Protein AF-A0A099IC50-F1 (afdb_monomer_lite)

Foldseek 3Di:
DDQAEEEEEDAPDPLQVLLQVLLVVLCVVVVHNYHYDYDYPVCVLVCLLPHQEYEYEQVCPVVQVVVCVSSVVSVHYYYYDDPVCSVVSPSNVVVVVSCVRSVD

Sequence (104 aa):
MDKMFIMLCCGAGMSSGFLANQARKAAKKRKLDTTIEARSHTDVNGYLSSISILMLGPHYGGELPKWKSLCDPYHVPVVVIPQDIYAQLNGDALIQLALDTLGK

Structure (mmCIF, N/CA/C/O backbone):
data_AF-A0A099IC50-F1
#
_entry.id   AF-A0A099IC50-F1
#
loop_
_atom_site.group_PDB
_atom_site.id
_atom_site.type_symbol
_atom_site.label_atom_id
_atom_site.label_alt_id
_atom_site.label_comp_id
_atom_site.label_asym_id
_atom_site.label_entity_id
_atom_site.label_seq_id
_atom_site.pdbx_PDB_ins_code
_atom_site.Cartn_x
_atom_site.Cartn_y
_atom_site.Cartn_z
_atom_site.occupancy
_atom_site.B_iso_or_equiv
_atom_site.auth_seq_id
_atom_site.auth_comp_id
_atom_site.auth_asym_id
_atom_site.auth_atom_id
_atom_site.pdbx_PDB_model_num
ATOM 1 N N . MET A 1 1 ? -10.410 -6.070 17.176 1.00 48.22 1 MET A N 1
ATOM 2 C CA . MET A 1 1 ? -10.283 -4.913 16.264 1.00 48.22 1 MET A CA 1
ATOM 3 C C . MET A 1 1 ? -9.102 -5.195 15.365 1.00 48.22 1 MET A C 1
ATOM 5 O O . MET A 1 1 ? -7.975 -5.162 15.838 1.00 48.22 1 MET A O 1
ATOM 9 N N . ASP A 1 2 ? -9.359 -5.590 14.121 1.00 60.28 2 ASP A N 1
ATOM 10 C CA . ASP A 1 2 ? -8.302 -5.970 13.185 1.00 60.28 2 ASP A CA 1
ATOM 11 C C . ASP A 1 2 ? -7.608 -4.734 12.624 1.00 60.28 2 ASP A C 1
ATOM 13 O O . ASP A 1 2 ? -8.046 -4.150 11.629 1.00 60.28 2 ASP A O 1
ATOM 17 N N . LYS A 1 3 ? -6.521 -4.344 13.288 1.00 82.38 3 LYS A N 1
ATOM 18 C CA . LYS A 1 3 ? -5.640 -3.269 12.848 1.00 82.38 3 LYS A CA 1
ATOM 19 C C . LYS A 1 3 ? -5.042 -3.625 11.487 1.00 82.38 3 LYS A C 1
ATOM 21 O O . LYS A 1 3 ? -4.358 -4.634 11.351 1.00 82.38 3 LYS A O 1
ATOM 26 N N . MET A 1 4 ? -5.302 -2.800 10.479 1.00 89.69 4 MET A N 1
ATOM 27 C CA . MET A 1 4 ? -4.790 -3.001 9.123 1.00 89.69 4 MET A CA 1
ATOM 28 C C . MET A 1 4 ? -3.526 -2.171 8.924 1.00 89.69 4 MET A C 1
ATOM 30 O O . MET A 1 4 ? -3.568 -0.951 9.050 1.00 89.69 4 MET A O 1
ATOM 34 N N . PHE A 1 5 ? -2.407 -2.800 8.577 1.00 93.25 5 PHE A N 1
ATOM 35 C CA . PHE A 1 5 ? -1.174 -2.082 8.270 1.00 93.25 5 PHE A CA 1
ATOM 36 C C . PHE A 1 5 ? -0.878 -2.159 6.769 1.00 93.25 5 PHE A C 1
ATOM 38 O O . PHE A 1 5 ? -0.485 -3.197 6.244 1.00 93.25 5 PHE A O 1
ATOM 45 N N . ILE A 1 6 ? -1.084 -1.038 6.081 1.00 93.00 6 ILE A N 1
ATOM 46 C CA . ILE A 1 6 ? -0.797 -0.853 4.661 1.00 93.00 6 ILE A CA 1
ATOM 47 C C . ILE A 1 6 ? 0.615 -0.288 4.501 1.00 93.00 6 ILE A C 1
ATOM 49 O O . ILE A 1 6 ? 0.919 0.803 4.992 1.00 93.00 6 ILE A O 1
ATOM 53 N N . MET A 1 7 ? 1.465 -1.004 3.771 1.00 92.94 7 MET A N 1
ATOM 54 C CA . MET A 1 7 ? 2.799 -0.537 3.407 1.00 92.94 7 MET A CA 1
ATOM 55 C C . MET A 1 7 ? 2.846 -0.148 1.934 1.00 92.94 7 MET A C 1
ATOM 57 O O . MET A 1 7 ? 2.516 -0.946 1.062 1.00 92.94 7 MET A O 1
ATOM 61 N N . LEU A 1 8 ? 3.287 1.074 1.654 1.00 91.25 8 LEU A N 1
ATOM 62 C CA . LEU A 1 8 ? 3.462 1.614 0.312 1.00 91.25 8 LEU A CA 1
ATOM 63 C C . LEU A 1 8 ? 4.941 1.546 -0.067 1.00 91.25 8 LEU A C 1
ATOM 65 O O . LEU A 1 8 ? 5.769 2.237 0.528 1.00 91.25 8 LEU A O 1
ATOM 69 N N . CYS A 1 9 ? 5.264 0.748 -1.081 1.00 88.06 9 CYS A N 1
ATOM 70 C CA . CYS A 1 9 ? 6.604 0.664 -1.650 1.00 88.06 9 CYS A CA 1
ATOM 71 C C . CYS A 1 9 ? 6.656 1.441 -2.964 1.00 88.06 9 CYS A C 1
ATOM 73 O O . CYS A 1 9 ? 6.252 0.977 -4.032 1.00 88.06 9 CYS A O 1
ATOM 75 N N . CYS A 1 10 ? 7.164 2.659 -2.879 1.00 73.69 10 CYS A N 1
ATOM 76 C CA . CYS A 1 10 ? 7.468 3.520 -4.007 1.00 73.69 10 CYS A CA 1
ATOM 77 C C . CYS A 1 10 ? 8.806 4.153 -3.644 1.00 73.69 10 CYS A C 1
ATOM 79 O O . CYS A 1 10 ? 8.875 4.812 -2.614 1.00 73.69 10 CYS A O 1
ATOM 81 N N . GLY A 1 11 ? 9.869 3.886 -4.408 1.00 59.41 11 GLY A N 1
ATOM 82 C CA . GLY A 1 11 ? 11.248 4.240 -4.070 1.00 59.41 11 GLY A CA 1
ATOM 83 C C . GLY A 1 11 ? 11.401 5.659 -3.516 1.00 59.41 11 GLY A C 1
ATOM 84 O O . GLY A 1 11 ? 11.513 6.604 -4.282 1.00 59.41 11 GLY A O 1
ATOM 85 N N . ALA A 1 12 ? 11.356 5.777 -2.184 1.00 54.00 12 ALA A N 1
ATOM 86 C CA . ALA A 1 12 ? 11.632 6.952 -1.355 1.00 54.00 12 ALA A CA 1
ATOM 87 C C . ALA A 1 12 ? 11.175 8.328 -1.902 1.00 54.00 12 ALA A C 1
ATOM 89 O O . ALA A 1 12 ? 11.847 9.334 -1.685 1.00 54.00 12 ALA A O 1
ATOM 90 N N . GLY A 1 13 ? 10.043 8.402 -2.609 1.00 64.31 13 GLY A N 1
ATOM 91 C CA . GLY A 1 13 ? 9.577 9.634 -3.250 1.00 64.31 13 GLY A CA 1
ATOM 92 C C . GLY A 1 13 ? 8.642 10.475 -2.373 1.00 64.31 13 GLY A C 1
ATOM 93 O O . GLY A 1 13 ? 7.849 9.951 -1.586 1.00 64.31 13 GLY A O 1
ATOM 94 N N . MET A 1 14 ? 8.648 11.797 -2.576 1.00 70.25 14 MET A N 1
ATOM 95 C CA . MET A 1 14 ? 7.696 12.720 -1.937 1.00 70.25 14 MET A CA 1
ATOM 96 C C . MET A 1 14 ? 6.231 12.349 -2.262 1.00 70.25 14 MET A C 1
ATOM 98 O O . MET A 1 14 ? 5.361 12.394 -1.391 1.00 70.25 14 MET A O 1
ATOM 102 N N . SER A 1 15 ? 5.969 11.886 -3.490 1.00 72.69 15 SER A N 1
ATOM 103 C CA . SER A 1 15 ? 4.636 11.511 -3.986 1.00 72.69 15 SER A CA 1
ATOM 104 C C . SER A 1 15 ? 3.986 10.362 -3.205 1.00 72.69 15 SER A C 1
ATOM 106 O O . SER A 1 15 ? 2.797 10.426 -2.891 1.00 72.69 15 SER A O 1
ATOM 108 N N . SER A 1 16 ? 4.753 9.347 -2.790 1.00 77.38 16 SER A N 1
ATOM 109 C CA . SER A 1 16 ? 4.223 8.271 -1.937 1.00 77.38 16 SER A CA 1
ATOM 110 C C . SER A 1 16 ? 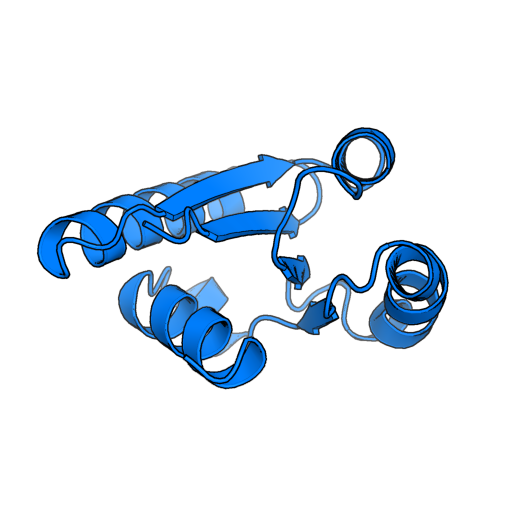3.839 8.745 -0.541 1.00 77.38 16 SER A C 1
ATOM 112 O O . SER A 1 16 ? 2.856 8.261 0.017 1.00 77.38 16 SER A O 1
ATOM 114 N N . GLY A 1 17 ? 4.569 9.718 0.010 1.00 85.75 17 GLY A N 1
ATOM 115 C CA . GLY A 1 17 ? 4.231 10.321 1.297 1.00 85.75 17 GLY A CA 1
ATOM 116 C C . GLY A 1 17 ? 2.901 11.075 1.243 1.00 85.75 17 GLY A C 1
ATOM 117 O O . GLY A 1 17 ? 2.083 10.954 2.157 1.00 85.75 17 GLY A O 1
ATOM 118 N N . PHE A 1 18 ? 2.640 11.795 0.147 1.00 87.69 18 PHE A N 1
ATOM 119 C CA . PHE A 1 18 ? 1.363 12.483 -0.050 1.00 87.69 18 PHE A CA 1
ATOM 120 C C . PHE A 1 18 ? 0.190 11.514 -0.168 1.00 87.69 18 PHE A C 1
ATOM 122 O O . PHE A 1 18 ? -0.810 11.690 0.531 1.00 87.69 18 PHE A O 1
ATOM 129 N N . LEU A 1 19 ? 0.324 10.471 -0.988 1.00 89.81 19 LEU A N 1
ATOM 130 C CA . LEU A 1 19 ? -0.711 9.449 -1.131 1.00 89.81 19 LEU A CA 1
ATOM 131 C C . LEU A 1 19 ? -0.973 8.730 0.202 1.00 89.81 19 LEU A C 1
ATOM 133 O O . LEU A 1 19 ? -2.129 8.583 0.598 1.00 89.81 19 LEU A O 1
ATOM 137 N N . ALA A 1 20 ? 0.081 8.373 0.947 1.00 90.56 20 ALA A N 1
ATOM 138 C CA . ALA A 1 20 ? -0.038 7.795 2.286 1.00 90.56 20 ALA A CA 1
ATOM 139 C C . ALA A 1 20 ? -0.816 8.718 3.236 1.00 90.56 20 ALA A C 1
ATOM 141 O O . ALA A 1 20 ? -1.704 8.273 3.963 1.00 90.56 20 ALA A O 1
ATOM 142 N N . ASN A 1 21 ? -0.522 10.020 3.215 1.00 91.50 21 ASN A N 1
ATOM 143 C CA . ASN A 1 21 ? -1.209 10.995 4.055 1.00 91.50 21 ASN A CA 1
ATOM 144 C C . ASN A 1 21 ? -2.695 11.138 3.682 1.00 91.50 21 ASN A C 1
ATOM 146 O O . ASN A 1 21 ? -3.557 11.195 4.560 1.00 91.50 21 ASN A O 1
ATOM 150 N N . GLN A 1 22 ? -3.017 11.148 2.386 1.00 92.75 22 GLN A N 1
ATOM 151 C CA . GLN A 1 22 ? -4.403 11.172 1.914 1.00 92.75 22 GLN A CA 1
ATOM 152 C C . GLN A 1 22 ? -5.153 9.892 2.306 1.00 92.75 22 GLN A C 1
ATOM 154 O O . GLN A 1 22 ? -6.277 9.975 2.801 1.00 92.75 22 GLN A O 1
ATOM 159 N N . ALA A 1 23 ? -4.517 8.724 2.187 1.00 92.69 23 ALA A N 1
ATOM 160 C CA . ALA A 1 23 ? -5.087 7.448 2.617 1.00 92.69 23 ALA A CA 1
ATOM 161 C C . ALA A 1 23 ? -5.350 7.411 4.132 1.00 92.69 23 ALA A C 1
ATOM 163 O O . ALA A 1 23 ? -6.415 6.972 4.558 1.00 92.69 23 ALA A O 1
ATOM 164 N N . ARG A 1 24 ? -4.449 7.964 4.960 1.00 92.50 24 ARG A N 1
ATOM 165 C CA . ARG A 1 24 ? -4.669 8.103 6.418 1.00 92.50 24 ARG A CA 1
ATOM 166 C C . ARG A 1 24 ? -5.903 8.944 6.726 1.00 92.50 24 ARG A C 1
ATOM 168 O O . ARG A 1 24 ? -6.687 8.590 7.605 1.00 92.50 24 ARG A O 1
ATOM 175 N N . LYS A 1 25 ? -6.105 10.046 5.996 1.00 93.12 25 LYS A N 1
ATOM 176 C CA . LYS A 1 25 ? -7.314 10.872 6.140 1.00 93.12 25 LYS A CA 1
ATOM 177 C C . LYS A 1 25 ? -8.570 10.094 5.743 1.00 93.12 25 LYS A C 1
ATOM 179 O O . LYS A 1 25 ? -9.562 10.177 6.464 1.00 93.12 25 LYS A O 1
ATOM 184 N N . ALA A 1 26 ? -8.530 9.339 4.645 1.00 92.88 26 ALA A N 1
ATOM 185 C CA . ALA A 1 26 ? -9.645 8.503 4.198 1.00 92.88 26 ALA A CA 1
ATOM 186 C C . ALA A 1 26 ? -9.991 7.408 5.224 1.00 92.88 26 ALA A C 1
ATOM 188 O O . ALA A 1 26 ? -11.143 7.299 5.642 1.00 92.88 26 ALA A O 1
ATOM 189 N N . ALA A 1 27 ? -8.992 6.676 5.725 1.00 91.69 27 ALA A N 1
ATOM 190 C CA . ALA A 1 27 ? -9.173 5.668 6.769 1.00 91.69 27 ALA A CA 1
ATOM 191 C C . ALA A 1 27 ? -9.791 6.265 8.044 1.00 91.69 27 ALA A C 1
ATOM 193 O O . ALA A 1 27 ? -10.766 5.730 8.574 1.00 91.69 27 ALA A O 1
ATOM 194 N N . LYS A 1 28 ? -9.302 7.435 8.484 1.00 90.69 28 LYS A N 1
ATOM 195 C CA . LYS A 1 28 ? -9.852 8.149 9.646 1.00 90.69 28 LYS A CA 1
ATOM 196 C C . LYS A 1 28 ? -11.310 8.568 9.437 1.00 90.69 28 LYS A C 1
ATOM 198 O O . LYS A 1 28 ? -12.114 8.422 10.354 1.00 90.69 28 LYS A O 1
ATOM 203 N N . LYS A 1 29 ? -11.673 9.055 8.242 1.00 91.62 29 LYS A N 1
ATOM 204 C CA . LYS A 1 29 ? -13.072 9.377 7.892 1.00 91.62 29 LYS A CA 1
ATOM 205 C C . LYS A 1 29 ? -13.975 8.144 7.958 1.00 91.62 29 LYS A C 1
ATOM 207 O O . LYS A 1 29 ? -15.099 8.243 8.437 1.00 91.62 29 LYS A O 1
ATOM 212 N N . ARG A 1 30 ? -13.463 6.988 7.531 1.00 88.19 30 ARG A N 1
ATOM 213 C CA . ARG A 1 30 ? -14.158 5.692 7.566 1.00 88.19 30 ARG A CA 1
ATOM 214 C C . ARG A 1 30 ? -14.110 5.003 8.938 1.00 88.19 30 ARG A C 1
ATOM 216 O O . ARG A 1 30 ? -14.654 3.916 9.077 1.00 88.19 30 ARG A O 1
ATOM 223 N N . LYS A 1 31 ? -13.490 5.630 9.950 1.00 89.06 31 LYS A N 1
ATOM 224 C CA . LYS A 1 31 ? -13.279 5.077 11.303 1.00 89.06 31 LYS A CA 1
ATOM 225 C C . LYS A 1 31 ? -12.591 3.702 11.293 1.00 89.06 31 LYS A C 1
ATOM 227 O O . LYS A 1 31 ? -12.854 2.869 12.154 1.00 89.06 31 LYS A O 1
ATOM 232 N N . LEU A 1 32 ? -11.710 3.479 10.319 1.00 88.75 32 LEU A N 1
ATOM 233 C CA .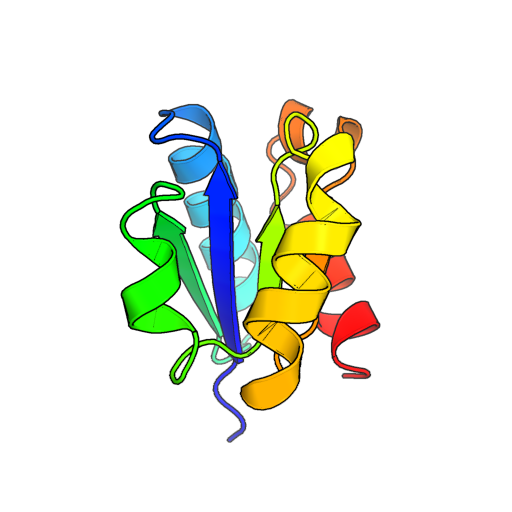 LEU A 1 32 ? -10.922 2.257 10.205 1.00 88.75 32 LEU A CA 1
ATOM 234 C C . LEU A 1 32 ? -9.660 2.373 11.065 1.00 88.75 32 LEU A C 1
ATOM 236 O O . LEU A 1 32 ? -8.983 3.405 11.050 1.00 88.75 32 LEU A O 1
ATOM 240 N N . ASP A 1 33 ? -9.329 1.307 11.791 1.00 89.19 33 ASP A N 1
ATOM 241 C CA . ASP A 1 33 ? -8.064 1.198 12.523 1.00 89.19 33 ASP A CA 1
ATOM 242 C C . ASP A 1 33 ? -6.953 0.780 11.549 1.00 89.19 33 ASP A C 1
ATOM 244 O O . ASP A 1 33 ? -6.599 -0.393 11.420 1.00 89.19 33 ASP A O 1
ATOM 248 N N . THR A 1 34 ? -6.477 1.748 10.761 1.00 90.25 34 THR A N 1
ATOM 249 C CA . THR A 1 34 ? -5.506 1.518 9.687 1.00 90.25 34 THR A CA 1
ATOM 250 C C . THR A 1 34 ? -4.237 2.334 9.902 1.00 90.25 34 THR A C 1
ATOM 252 O O . THR A 1 34 ? -4.272 3.554 10.057 1.00 90.25 34 THR A O 1
ATOM 255 N N . THR A 1 35 ? -3.089 1.663 9.853 1.00 91.38 35 THR A N 1
ATOM 256 C CA . THR A 1 35 ? -1.762 2.281 9.795 1.00 91.38 35 THR A CA 1
ATOM 257 C C . THR A 1 35 ? -1.297 2.263 8.347 1.00 91.38 35 THR A C 1
ATOM 259 O O . THR A 1 35 ? -1.297 1.212 7.720 1.00 91.38 35 THR A O 1
ATOM 262 N N . ILE A 1 36 ? -0.922 3.416 7.795 1.00 91.44 36 ILE A N 1
ATOM 263 C CA . ILE A 1 36 ? -0.374 3.500 6.436 1.00 91.44 36 ILE A CA 1
ATOM 264 C C . ILE A 1 36 ? 1.024 4.083 6.525 1.00 91.44 36 ILE A C 1
ATOM 266 O O . ILE A 1 36 ? 1.178 5.165 7.092 1.00 91.44 36 ILE A O 1
ATOM 270 N N . GLU A 1 37 ? 2.023 3.426 5.949 1.00 89.69 37 GLU A N 1
ATOM 271 C CA . GLU A 1 37 ? 3.383 3.959 5.828 1.00 89.69 37 GLU A CA 1
ATOM 272 C C . GLU A 1 37 ? 3.903 3.857 4.400 1.00 89.69 37 GLU A C 1
ATOM 274 O O . GLU A 1 37 ? 3.488 2.988 3.643 1.00 89.69 37 GLU A O 1
ATOM 279 N N . ALA A 1 38 ? 4.807 4.766 4.038 1.00 89.06 38 ALA A N 1
ATOM 280 C CA . ALA A 1 38 ? 5.531 4.729 2.778 1.00 89.06 38 ALA A CA 1
ATOM 281 C C . ALA A 1 38 ? 7.016 4.528 3.067 1.00 89.06 38 ALA A C 1
ATOM 283 O O . ALA A 1 38 ? 7.603 5.290 3.840 1.00 89.06 38 ALA A O 1
ATOM 284 N N . ARG A 1 39 ? 7.607 3.496 2.466 1.00 88.44 39 ARG A N 1
ATOM 285 C CA . ARG A 1 39 ? 9.001 3.102 2.679 1.00 88.44 39 ARG A CA 1
ATOM 286 C C . ARG A 1 39 ? 9.681 2.766 1.359 1.00 88.44 39 ARG A C 1
ATOM 288 O O . ARG A 1 39 ? 9.039 2.544 0.330 1.00 88.44 39 ARG A O 1
ATOM 295 N N . SER A 1 40 ? 11.007 2.769 1.395 1.00 85.31 40 SER A N 1
ATOM 296 C CA . SER A 1 40 ? 11.830 2.341 0.273 1.00 85.31 40 SER A CA 1
ATOM 297 C C . SER A 1 40 ? 11.832 0.813 0.161 1.00 85.31 40 SER A C 1
ATOM 299 O O . SER A 1 40 ? 11.610 0.109 1.145 1.00 85.31 40 SER A O 1
ATOM 301 N N . HIS A 1 41 ? 12.125 0.290 -1.028 1.00 79.69 41 HIS A N 1
ATOM 302 C CA . HIS A 1 41 ? 12.199 -1.154 -1.254 1.00 79.69 41 HIS A CA 1
ATOM 303 C C . HIS A 1 41 ? 13.196 -1.872 -0.324 1.00 79.69 41 HIS A C 1
ATOM 305 O O . HIS A 1 41 ? 12.974 -3.025 0.030 1.00 79.69 41 HIS A O 1
ATOM 311 N N . THR A 1 42 ? 14.274 -1.201 0.094 1.00 81.31 42 THR A N 1
ATOM 312 C CA . THR A 1 42 ? 15.268 -1.762 1.019 1.00 81.31 42 THR A CA 1
ATOM 313 C C . THR A 1 42 ? 14.732 -1.893 2.438 1.00 81.31 42 THR A C 1
ATOM 315 O O . THR A 1 42 ? 15.064 -2.853 3.126 1.00 81.31 42 THR A O 1
ATOM 318 N N . ASP A 1 43 ? 13.877 -0.963 2.869 1.00 84.44 43 ASP A N 1
ATOM 319 C CA . ASP A 1 43 ? 13.330 -0.966 4.228 1.00 84.44 43 ASP A CA 1
ATOM 320 C C . ASP A 1 43 ? 12.165 -1.949 4.367 1.00 84.44 43 ASP A C 1
ATOM 322 O O . ASP A 1 43 ? 12.003 -2.563 5.419 1.00 84.44 43 ASP A O 1
ATOM 326 N N . VAL A 1 44 ? 11.359 -2.117 3.310 1.00 85.56 44 VAL A N 1
ATOM 327 C CA . VAL A 1 44 ? 10.124 -2.924 3.323 1.00 85.56 44 VAL A CA 1
ATOM 328 C C . VAL A 1 44 ? 10.357 -4.347 3.826 1.00 85.56 44 VAL A C 1
ATOM 330 O O . VAL A 1 44 ? 9.528 -4.846 4.586 1.00 85.56 44 V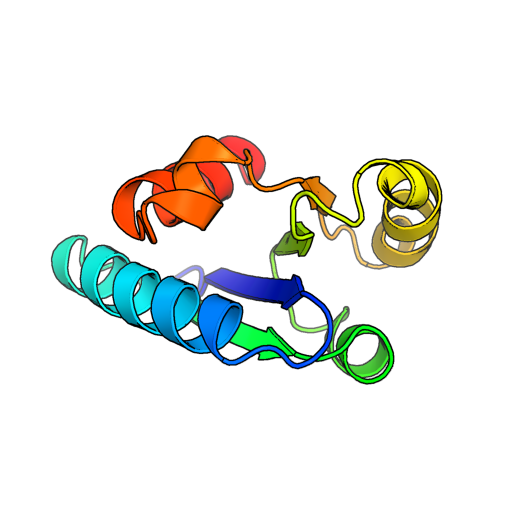AL A O 1
ATOM 333 N N . ASN A 1 45 ? 11.489 -4.970 3.486 1.00 84.56 45 ASN A N 1
ATOM 334 C CA . ASN A 1 45 ? 11.813 -6.338 3.905 1.00 84.56 45 ASN A CA 1
ATOM 335 C C . ASN A 1 45 ? 11.772 -6.531 5.430 1.00 84.56 45 ASN A C 1
ATOM 337 O O . ASN A 1 45 ? 11.365 -7.591 5.896 1.00 84.56 45 ASN A O 1
ATOM 341 N N . GLY A 1 46 ? 12.135 -5.508 6.211 1.00 86.56 46 GLY A N 1
ATOM 342 C CA . GLY A 1 46 ? 12.093 -5.562 7.676 1.00 86.56 46 GLY A CA 1
ATOM 343 C C . GLY A 1 46 ? 10.685 -5.459 8.275 1.00 86.56 46 GLY A C 1
ATOM 344 O O . GLY A 1 46 ? 10.506 -5.733 9.458 1.00 86.56 46 GLY A O 1
ATOM 345 N N . TYR A 1 47 ? 9.683 -5.073 7.480 1.00 87.88 47 TYR A N 1
ATOM 346 C CA . TYR A 1 47 ? 8.305 -4.861 7.933 1.00 87.88 47 TYR A CA 1
ATOM 347 C C . TYR A 1 47 ? 7.335 -5.943 7.460 1.00 87.88 47 TYR A C 1
ATOM 349 O O . TYR A 1 47 ? 6.188 -5.937 7.898 1.00 87.88 47 TYR A O 1
ATOM 357 N N . LEU A 1 48 ? 7.763 -6.873 6.601 1.00 87.44 48 LEU A N 1
ATOM 358 C CA . LEU A 1 48 ? 6.885 -7.882 5.993 1.00 87.44 48 LEU A CA 1
ATOM 359 C C . LEU A 1 48 ? 6.129 -8.730 7.018 1.00 87.44 48 LEU A C 1
ATOM 361 O O . LEU A 1 48 ? 4.973 -9.056 6.798 1.00 87.44 48 LEU A O 1
ATOM 365 N N . SER A 1 49 ? 6.732 -9.015 8.173 1.00 87.88 49 SER A N 1
ATOM 366 C CA . SER A 1 49 ? 6.079 -9.752 9.263 1.00 87.88 49 SER A CA 1
ATOM 367 C C . SER A 1 49 ? 5.007 -8.959 10.017 1.00 87.88 49 SER A C 1
ATOM 369 O O . SER A 1 49 ? 4.263 -9.534 10.804 1.00 87.88 49 SER A O 1
ATOM 371 N N . SER A 1 50 ? 4.966 -7.640 9.838 1.00 89.56 50 SER A N 1
ATOM 372 C CA . SER A 1 50 ? 4.147 -6.712 10.628 1.00 89.56 50 SER A CA 1
ATOM 373 C C . SER A 1 50 ? 3.058 -6.030 9.803 1.00 89.56 50 SER A C 1
ATOM 375 O O . SER A 1 50 ? 2.167 -5.389 10.365 1.00 89.56 50 SER A O 1
ATOM 377 N N . ILE A 1 51 ? 3.149 -6.111 8.476 1.00 93.44 51 ILE A N 1
ATOM 378 C CA . ILE A 1 51 ? 2.215 -5.464 7.557 1.00 93.44 51 ILE A CA 1
ATOM 379 C C . ILE A 1 51 ? 1.089 -6.424 7.189 1.00 93.44 51 ILE A C 1
ATOM 381 O O . ILE A 1 51 ? 1.277 -7.632 7.127 1.00 93.44 51 ILE A O 1
ATOM 385 N N . SER A 1 52 ? -0.095 -5.881 6.930 1.00 93.12 52 SER A N 1
ATOM 386 C CA . SER A 1 52 ? -1.235 -6.660 6.443 1.00 93.12 52 SER A CA 1
ATOM 387 C C . SER A 1 52 ? -1.235 -6.768 4.923 1.00 93.12 52 SER A C 1
ATOM 389 O O . SER A 1 52 ? -1.720 -7.750 4.387 1.00 93.12 52 SER A O 1
ATOM 391 N N . ILE A 1 53 ? -0.733 -5.749 4.224 1.00 93.62 53 ILE A N 1
ATOM 392 C CA . ILE A 1 53 ? -0.710 -5.690 2.760 1.00 93.62 53 ILE A CA 1
ATOM 393 C C . ILE A 1 53 ? 0.471 -4.845 2.286 1.00 93.62 53 ILE A C 1
ATOM 395 O O . ILE A 1 53 ? 0.768 -3.789 2.860 1.00 93.62 53 ILE A O 1
ATOM 399 N N . LEU A 1 54 ? 1.114 -5.293 1.207 1.00 93.19 54 LEU A N 1
ATOM 400 C CA . LEU A 1 54 ? 2.135 -4.536 0.495 1.00 93.19 54 LEU A CA 1
ATOM 401 C C . LEU A 1 54 ? 1.560 -3.982 -0.812 1.00 93.19 54 LEU A C 1
ATOM 403 O O . LEU A 1 54 ? 1.113 -4.719 -1.688 1.00 93.19 54 LEU A O 1
ATOM 407 N N . MET A 1 55 ? 1.604 -2.664 -0.961 1.00 92.56 55 MET A N 1
ATOM 408 C CA . MET A 1 55 ? 1.136 -1.965 -2.149 1.00 92.56 55 MET A CA 1
ATOM 409 C C . MET A 1 55 ? 2.322 -1.333 -2.873 1.00 92.56 55 MET A C 1
ATOM 411 O O . MET A 1 55 ? 2.991 -0.433 -2.362 1.00 92.56 55 MET A O 1
ATOM 415 N N . LEU A 1 56 ? 2.592 -1.817 -4.077 1.00 91.50 56 LEU A N 1
ATOM 416 C CA . LEU A 1 56 ? 3.691 -1.372 -4.917 1.00 91.50 56 LEU A CA 1
ATOM 417 C C . LEU A 1 56 ? 3.247 -0.201 -5.793 1.00 91.50 56 LEU A C 1
ATOM 419 O O . LEU A 1 56 ? 2.162 -0.226 -6.367 1.00 91.50 56 LEU A O 1
ATOM 423 N N . GLY A 1 57 ? 4.090 0.817 -5.948 1.00 89.25 57 GLY A N 1
ATOM 424 C CA . GLY A 1 57 ? 3.843 1.863 -6.941 1.00 89.25 57 GLY A CA 1
ATOM 425 C C . GLY A 1 57 ? 3.780 1.296 -8.371 1.00 89.25 57 GLY A C 1
ATOM 426 O O . GLY A 1 57 ? 4.381 0.251 -8.634 1.00 89.25 57 GLY A O 1
ATOM 427 N N . PRO A 1 58 ? 3.129 1.997 -9.318 1.00 86.75 58 PRO A N 1
ATOM 428 C CA . PRO A 1 58 ? 2.968 1.530 -10.702 1.00 86.75 58 PRO A CA 1
ATOM 429 C C . PRO A 1 58 ? 4.306 1.203 -11.389 1.00 86.75 58 PRO A C 1
ATOM 431 O O . PRO A 1 58 ? 4.389 0.277 -12.192 1.00 86.75 58 PRO A O 1
ATOM 434 N N . HIS A 1 59 ? 5.383 1.893 -11.001 1.00 83.50 59 HIS A N 1
ATOM 435 C CA . HIS A 1 59 ? 6.744 1.647 -11.487 1.00 83.50 59 HIS A CA 1
ATOM 436 C C . HIS A 1 59 ? 7.288 0.241 -11.172 1.00 83.50 59 HIS A C 1
ATOM 438 O O . HIS A 1 59 ? 8.157 -0.243 -11.887 1.00 83.50 59 HIS A O 1
ATOM 444 N N . TYR A 1 60 ? 6.773 -0.429 -10.139 1.00 83.94 60 TYR A N 1
ATOM 445 C CA . TYR A 1 60 ? 7.206 -1.766 -9.720 1.00 83.94 60 TYR A CA 1
ATOM 446 C C . TYR A 1 60 ? 6.334 -2.890 -10.290 1.00 83.94 60 TYR A C 1
ATOM 448 O O . TYR A 1 60 ? 6.475 -4.041 -9.878 1.00 83.94 60 TYR A O 1
ATOM 456 N N . GLY A 1 61 ? 5.444 -2.594 -11.245 1.00 83.56 61 GLY A N 1
ATOM 457 C CA . GLY A 1 61 ? 4.543 -3.591 -11.828 1.00 83.56 61 GLY A CA 1
ATOM 458 C C . GLY A 1 61 ? 5.262 -4.825 -12.389 1.00 83.56 61 GLY A C 1
ATOM 459 O O . GLY A 1 61 ? 4.796 -5.944 -12.189 1.00 83.56 61 GLY A O 1
ATOM 460 N N . GLY A 1 62 ? 6.438 -4.644 -13.001 1.00 85.75 62 GLY A N 1
ATOM 461 C CA . GLY A 1 62 ? 7.264 -5.751 -13.499 1.00 85.75 62 GLY A CA 1
ATOM 462 C C . GLY A 1 62 ? 7.910 -6.606 -12.401 1.00 85.75 62 GLY A C 1
ATOM 463 O O . GLY A 1 62 ? 8.183 -7.782 -12.619 1.00 85.75 62 GLY A O 1
ATOM 464 N N . GLU A 1 63 ? 8.113 -6.051 -11.203 1.00 87.06 63 GLU A N 1
ATOM 465 C CA . GLU A 1 63 ? 8.678 -6.765 -10.051 1.00 87.06 63 GLU A CA 1
ATOM 466 C C . GLU A 1 63 ? 7.606 -7.415 -9.162 1.00 87.06 63 GLU A C 1
ATOM 468 O O . GLU A 1 63 ? 7.944 -8.088 -8.188 1.00 87.06 63 GLU A O 1
ATOM 473 N N . LEU A 1 64 ? 6.317 -7.269 -9.489 1.00 88.69 64 LEU A N 1
ATOM 474 C CA . LEU A 1 64 ? 5.221 -7.870 -8.724 1.00 88.69 64 LEU A CA 1
ATOM 475 C C . LEU A 1 64 ? 5.422 -9.372 -8.431 1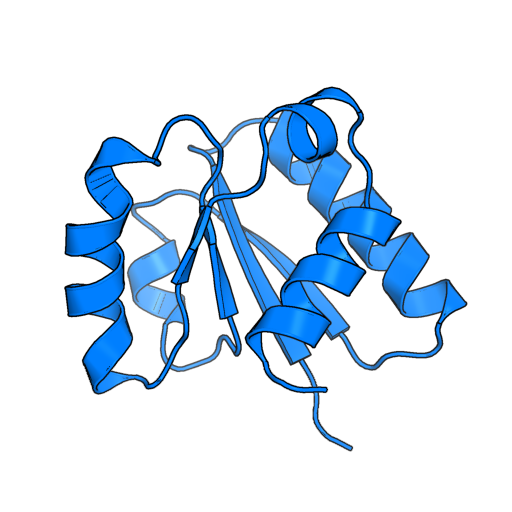.00 88.69 64 LEU A C 1
ATOM 477 O O . LEU A 1 64 ? 5.225 -9.757 -7.278 1.00 88.69 64 LEU A O 1
ATOM 481 N N . PRO A 1 65 ? 5.829 -10.232 -9.393 1.00 90.94 65 PRO A N 1
ATOM 482 C CA . PRO A 1 65 ? 6.019 -11.659 -9.121 1.00 90.94 65 PRO A CA 1
ATOM 483 C C . PRO A 1 65 ? 7.083 -11.913 -8.048 1.00 90.94 65 PRO A C 1
ATOM 485 O O . PRO A 1 65 ? 6.882 -12.728 -7.152 1.00 90.94 65 PRO A O 1
ATOM 488 N N . LYS A 1 66 ? 8.183 -11.155 -8.095 1.00 90.69 66 LYS A N 1
ATOM 489 C CA . LYS A 1 66 ? 9.291 -11.237 -7.136 1.00 90.69 66 LYS A CA 1
ATOM 490 C C . LYS A 1 66 ? 8.836 -10.849 -5.731 1.00 90.69 66 LYS A C 1
ATOM 492 O O . LYS A 1 66 ? 9.132 -11.561 -4.778 1.00 90.69 66 LYS A O 1
ATOM 497 N N . TRP A 1 67 ? 8.087 -9.754 -5.601 1.00 90.06 67 TRP A N 1
ATOM 498 C CA . TRP A 1 67 ? 7.546 -9.328 -4.310 1.00 90.06 67 TRP A CA 1
ATOM 499 C C . TRP A 1 67 ? 6.514 -10.302 -3.758 1.00 90.06 67 TRP A C 1
ATOM 501 O O . TRP A 1 67 ? 6.537 -10.572 -2.561 1.00 90.06 67 TRP A O 1
ATOM 511 N N . LYS A 1 68 ? 5.650 -10.863 -4.614 1.00 91.12 68 LYS A N 1
ATOM 512 C CA . LYS A 1 68 ? 4.704 -11.907 -4.207 1.00 91.12 68 LYS A CA 1
ATOM 513 C C . LYS A 1 68 ? 5.433 -13.101 -3.605 1.00 91.12 68 LYS A C 1
ATOM 515 O O . LYS A 1 68 ? 5.126 -13.447 -2.477 1.00 91.12 68 LYS A O 1
ATOM 520 N N . SER A 1 69 ? 6.442 -13.652 -4.283 1.00 91.50 69 SER A N 1
ATOM 521 C CA . SER A 1 69 ? 7.245 -14.756 -3.733 1.00 91.50 69 SER A CA 1
ATOM 522 C C . SER A 1 69 ? 7.924 -14.409 -2.405 1.00 91.50 69 SER A C 1
ATOM 524 O O . SER A 1 69 ? 8.060 -15.267 -1.542 1.00 91.50 69 SER A O 1
ATOM 526 N N . LEU A 1 70 ? 8.350 -13.156 -2.231 1.00 89.62 70 LEU A N 1
ATOM 527 C CA . LEU A 1 70 ? 9.026 -12.693 -1.017 1.00 89.62 70 LEU A CA 1
ATOM 528 C C . LEU A 1 70 ? 8.042 -12.522 0.159 1.00 89.62 70 LEU A C 1
ATOM 530 O O . LEU A 1 70 ? 8.391 -12.793 1.305 1.00 89.62 70 LEU A O 1
ATOM 534 N N . CYS A 1 71 ? 6.804 -12.114 -0.125 1.00 90.81 71 CYS A N 1
ATOM 535 C CA . CYS A 1 71 ? 5.748 -11.887 0.867 1.00 90.81 71 CYS A CA 1
ATOM 536 C C . CYS A 1 71 ? 4.901 -13.135 1.173 1.00 90.81 71 CYS A C 1
ATOM 538 O O . CYS A 1 71 ? 4.270 -13.191 2.227 1.00 90.81 71 CYS A O 1
ATOM 540 N N . ASP A 1 72 ? 4.909 -14.132 0.285 1.00 90.62 72 ASP A N 1
ATOM 541 C CA . ASP A 1 72 ? 4.212 -15.418 0.418 1.00 90.62 72 ASP A CA 1
ATOM 542 C C . ASP A 1 72 ? 4.433 -16.113 1.779 1.00 90.62 72 ASP A C 1
ATOM 544 O O . ASP A 1 72 ? 3.443 -16.404 2.452 1.00 90.62 72 ASP A O 1
ATOM 548 N N . PRO A 1 73 ? 5.676 -16.278 2.292 1.00 91.25 73 PRO A N 1
ATOM 549 C CA . PRO A 1 73 ? 5.895 -16.891 3.608 1.00 91.25 73 PRO A CA 1
ATOM 550 C C . PRO A 1 73 ? 5.284 -16.096 4.774 1.00 91.25 73 PRO A C 1
ATOM 552 O O . PRO A 1 73 ? 5.033 -16.657 5.840 1.00 91.25 73 PRO A O 1
ATOM 555 N N . TYR A 1 74 ? 5.015 -14.803 4.583 1.00 90.38 74 TYR A N 1
ATOM 556 C CA . TYR A 1 74 ? 4.384 -13.932 5.576 1.00 90.38 74 TYR A CA 1
ATOM 557 C C . TYR A 1 74 ? 2.863 -13.833 5.401 1.00 90.38 74 TYR A C 1
ATOM 559 O O . TYR A 1 74 ? 2.214 -13.148 6.185 1.00 90.38 74 TYR A O 1
ATOM 567 N N . HIS A 1 75 ? 2.288 -14.509 4.398 1.00 89.31 75 HIS A N 1
ATOM 568 C CA . HIS A 1 75 ? 0.872 -14.410 4.028 1.00 89.31 75 HIS A CA 1
ATOM 569 C C . HIS A 1 75 ? 0.428 -12.966 3.746 1.00 89.31 75 HIS A C 1
ATOM 571 O O . HIS A 1 75 ? -0.725 -12.595 3.972 1.00 89.31 75 HIS A O 1
ATOM 577 N N . VAL A 1 76 ? 1.351 -12.139 3.246 1.00 93.44 76 VAL A N 1
ATOM 578 C CA . VAL A 1 76 ? 1.076 -10.739 2.927 1.00 93.44 76 VAL A CA 1
ATOM 579 C C . VAL A 1 76 ? 0.736 -10.619 1.442 1.00 93.44 76 VAL A C 1
ATOM 581 O O . VAL A 1 76 ? 1.608 -10.840 0.595 1.00 93.44 76 VAL A O 1
ATOM 584 N N . PRO A 1 77 ? -0.501 -10.238 1.080 1.00 93.06 77 PRO A N 1
ATOM 585 C CA . PRO A 1 77 ? -0.842 -9.976 -0.305 1.00 93.06 77 PRO A CA 1
ATOM 586 C C . PRO A 1 77 ? -0.065 -8.773 -0.841 1.00 93.06 77 PRO A C 1
ATOM 588 O O . PRO A 1 77 ? 0.117 -7.756 -0.164 1.00 93.06 77 PRO A O 1
ATOM 591 N N . VAL A 1 78 ? 0.357 -8.893 -2.099 1.00 93.25 78 VAL A N 1
ATOM 592 C CA . VAL A 1 78 ? 1.056 -7.835 -2.828 1.00 93.25 78 VAL A CA 1
ATOM 593 C C . VAL A 1 78 ? 0.228 -7.401 -4.024 1.00 93.25 78 VAL A C 1
ATOM 595 O O . VAL A 1 78 ? -0.138 -8.227 -4.869 1.00 93.25 78 VAL A O 1
ATOM 598 N N . VAL A 1 79 ? -0.021 -6.097 -4.119 1.00 93.38 79 VAL A N 1
ATOM 599 C CA . VAL A 1 79 ? -0.774 -5.483 -5.219 1.00 93.38 79 VAL A CA 1
ATOM 600 C C . VAL A 1 79 ? -0.051 -4.272 -5.777 1.00 93.38 79 VAL A C 1
ATOM 602 O O . VAL A 1 79 ? 0.683 -3.587 -5.071 1.00 93.38 79 VAL A O 1
ATOM 605 N N . VAL A 1 80 ? -0.264 -3.999 -7.060 1.00 92.31 80 VAL A N 1
ATOM 606 C CA . VAL A 1 80 ? 0.257 -2.800 -7.720 1.00 92.31 80 VAL A CA 1
ATOM 607 C C . VAL A 1 80 ? -0.822 -1.731 -7.679 1.00 92.31 80 VAL A C 1
ATOM 609 O O . VAL A 1 80 ? -1.966 -1.983 -8.049 1.00 92.31 80 VAL A O 1
ATOM 612 N N . ILE A 1 81 ? -0.457 -0.536 -7.230 1.00 91.81 81 ILE A N 1
ATOM 613 C CA . ILE A 1 81 ? -1.335 0.627 -7.220 1.00 91.81 81 ILE A CA 1
ATOM 614 C C . ILE A 1 81 ? -1.528 1.077 -8.675 1.00 91.81 81 ILE A C 1
ATOM 616 O O . ILE A 1 81 ? -0.535 1.373 -9.349 1.00 91.81 81 ILE A O 1
ATOM 620 N N . PRO A 1 82 ? -2.778 1.171 -9.158 1.00 91.50 82 PRO A N 1
ATOM 621 C CA . PRO A 1 82 ? -3.083 1.742 -10.460 1.00 91.50 82 PRO A CA 1
ATOM 622 C C . PRO A 1 82 ? -2.472 3.135 -10.623 1.00 91.50 82 PRO A C 1
ATOM 624 O O . PRO A 1 82 ? -2.494 3.952 -9.697 1.00 91.50 82 PRO A O 1
ATOM 627 N N . GLN A 1 83 ? -1.967 3.422 -11.823 1.00 88.44 83 GLN A N 1
ATOM 628 C CA . GLN A 1 83 ? -1.347 4.710 -12.126 1.00 88.44 83 GLN A CA 1
ATOM 629 C C . GLN A 1 83 ? -2.301 5.881 -11.858 1.00 88.44 83 GLN A C 1
ATOM 631 O O . GLN A 1 83 ? -1.857 6.899 -11.337 1.00 88.44 83 GLN A O 1
ATOM 636 N N . ASP A 1 84 ? -3.598 5.719 -12.123 1.00 90.44 84 ASP A N 1
ATOM 637 C CA . ASP A 1 84 ? -4.604 6.762 -11.895 1.00 90.44 84 ASP A CA 1
ATOM 638 C C . ASP A 1 84 ? -4.738 7.127 -10.412 1.00 90.44 84 ASP A C 1
ATOM 640 O O . ASP A 1 84 ? -4.704 8.303 -10.054 1.00 90.44 84 ASP A O 1
ATOM 644 N N . ILE A 1 85 ? -4.798 6.122 -9.527 1.00 91.38 85 ILE A N 1
ATOM 645 C CA . ILE A 1 85 ? -4.857 6.327 -8.069 1.00 91.38 85 ILE A CA 1
ATOM 646 C C . ILE A 1 85 ? -3.595 7.045 -7.590 1.00 91.38 85 ILE A C 1
ATOM 648 O O . ILE A 1 85 ? -3.673 7.972 -6.778 1.00 91.38 85 ILE A O 1
ATOM 652 N N . TYR A 1 86 ? -2.436 6.626 -8.102 1.00 87.44 86 TYR A N 1
ATOM 653 C CA . TYR A 1 86 ? -1.149 7.203 -7.737 1.00 87.44 86 TYR A CA 1
ATOM 654 C C . TYR A 1 86 ? -1.009 8.654 -8.226 1.00 87.44 86 TYR A C 1
ATOM 656 O O . TYR A 1 86 ? -0.633 9.527 -7.447 1.00 87.44 86 TYR A O 1
ATOM 664 N N . ALA A 1 87 ? -1.369 8.933 -9.482 1.00 87.12 87 ALA A N 1
ATOM 665 C CA . ALA A 1 87 ? -1.295 10.261 -10.089 1.00 87.12 87 ALA A CA 1
ATOM 666 C C . ALA A 1 87 ? -2.278 11.254 -9.453 1.00 87.12 87 ALA A C 1
ATOM 668 O O . ALA A 1 87 ? -1.937 12.414 -9.239 1.00 87.12 87 ALA A O 1
ATOM 669 N N . GLN A 1 88 ? -3.482 10.796 -9.100 1.00 89.44 88 GLN A N 1
ATOM 670 C CA . GLN A 1 88 ? -4.497 11.616 -8.435 1.00 89.44 88 GLN A CA 1
ATOM 671 C C . GLN A 1 88 ? -4.296 11.726 -6.916 1.00 89.44 88 GLN A C 1
ATOM 673 O O . GLN A 1 88 ? -5.065 12.421 -6.252 1.00 89.44 88 GLN A O 1
ATOM 678 N N . LEU A 1 89 ? -3.299 11.034 -6.347 1.00 88.50 89 LEU A N 1
ATOM 679 C CA . LEU A 1 89 ? -3.083 10.934 -4.898 1.00 88.50 89 LEU A CA 1
ATOM 680 C C . LEU A 1 89 ? -4.371 10.521 -4.151 1.00 88.50 89 LEU A C 1
ATOM 682 O O . LEU A 1 89 ? -4.685 11.027 -3.066 1.00 88.50 89 LEU A O 1
ATOM 686 N N . ASN A 1 90 ? -5.141 9.610 -4.754 1.00 92.19 90 ASN A N 1
ATOM 687 C CA . ASN A 1 90 ? -6.478 9.252 -4.299 1.00 92.19 90 ASN A CA 1
ATOM 688 C C . ASN 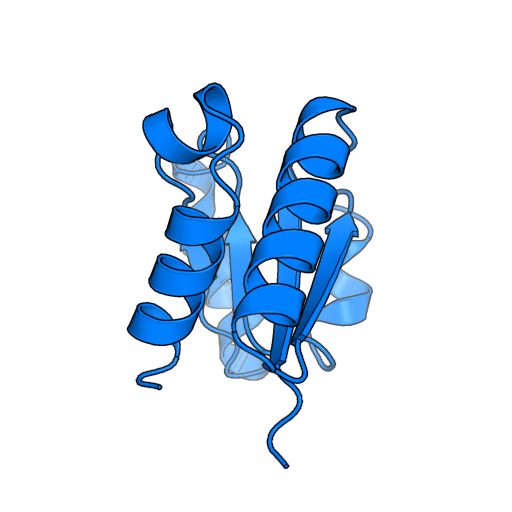A 1 90 ? -6.419 8.252 -3.133 1.00 92.19 90 ASN A C 1
ATOM 690 O O . ASN A 1 90 ? -6.416 7.034 -3.310 1.00 92.19 90 ASN A O 1
ATOM 694 N N . GLY A 1 91 ? -6.386 8.789 -1.914 1.00 92.12 91 GLY A N 1
ATOM 695 C CA . GLY A 1 91 ? -6.341 7.993 -0.690 1.00 92.12 91 GLY A CA 1
ATOM 696 C C . GLY A 1 91 ? -7.572 7.112 -0.461 1.00 92.12 91 GLY A C 1
ATOM 697 O O . GLY A 1 91 ? -7.435 6.024 0.087 1.00 92.12 91 GLY A O 1
ATOM 698 N N . ASP A 1 92 ? -8.760 7.546 -0.887 1.00 93.38 92 ASP A N 1
ATOM 699 C CA . ASP A 1 92 ? -9.994 6.766 -0.740 1.00 93.38 92 ASP A CA 1
ATOM 700 C C . ASP A 1 92 ? -9.974 5.510 -1.613 1.00 93.38 92 ASP A C 1
ATOM 702 O O . ASP A 1 92 ? -10.262 4.418 -1.124 1.00 93.38 92 ASP A O 1
ATOM 706 N N . ALA A 1 93 ? -9.576 5.658 -2.878 1.00 94.00 93 ALA A N 1
ATOM 707 C CA . ALA A 1 93 ? -9.426 4.533 -3.794 1.00 94.00 93 ALA A CA 1
ATOM 708 C C . ALA A 1 93 ? -8.3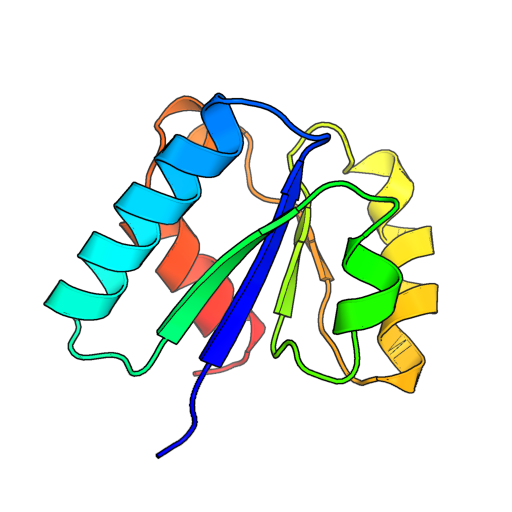13 3.575 -3.340 1.00 94.00 93 ALA A C 1
ATOM 710 O O . ALA A 1 93 ? -8.451 2.364 -3.477 1.00 94.00 93 ALA A O 1
ATOM 711 N N . LEU A 1 94 ? -7.238 4.100 -2.741 1.00 92.94 94 LEU A N 1
ATOM 712 C CA . LEU A 1 94 ? -6.172 3.271 -2.183 1.00 92.94 94 LEU A CA 1
ATOM 713 C C . LEU A 1 94 ? -6.646 2.409 -1.007 1.00 92.94 94 LEU A C 1
ATOM 715 O O . LEU A 1 94 ? -6.339 1.220 -0.958 1.00 92.94 94 LEU A O 1
ATOM 719 N N . ILE A 1 95 ? -7.395 2.997 -0.070 1.00 92.88 95 ILE A N 1
ATOM 720 C CA . ILE A 1 95 ? -7.982 2.249 1.049 1.00 92.88 95 ILE A CA 1
ATOM 721 C C . ILE A 1 95 ? -8.966 1.200 0.533 1.00 92.88 95 ILE A C 1
ATOM 723 O O . ILE A 1 95 ? -8.937 0.071 1.011 1.00 92.88 95 ILE A O 1
ATOM 727 N N . GLN A 1 96 ? -9.797 1.548 -0.454 1.00 93.12 96 GLN A N 1
ATOM 728 C CA . GLN A 1 96 ? -10.731 0.596 -1.052 1.00 93.12 96 GLN A CA 1
ATOM 729 C C . GLN A 1 96 ? -9.998 -0.591 -1.680 1.00 93.12 96 GLN A C 1
ATOM 731 O O . GLN A 1 96 ? -10.301 -1.730 -1.355 1.00 93.12 96 GLN A O 1
ATOM 736 N N . LEU A 1 97 ? -8.960 -0.330 -2.477 1.00 93.25 97 LEU A N 1
ATOM 737 C CA . LEU A 1 97 ? -8.147 -1.378 -3.088 1.00 93.25 97 LEU A CA 1
ATOM 738 C C . LEU A 1 97 ? -7.514 -2.306 -2.038 1.00 93.25 97 LEU A C 1
ATOM 740 O O . LEU A 1 97 ? -7.444 -3.518 -2.240 1.00 93.25 97 LEU A O 1
ATOM 744 N N . ALA A 1 98 ? -7.061 -1.753 -0.910 1.00 92.81 98 ALA A N 1
ATOM 745 C CA . ALA A 1 98 ? -6.517 -2.547 0.187 1.00 92.81 98 ALA A CA 1
ATOM 746 C C . ALA A 1 98 ? -7.583 -3.423 0.866 1.00 92.81 98 ALA A C 1
ATOM 748 O O . ALA A 1 98 ? -7.311 -4.588 1.148 1.00 92.81 98 ALA A O 1
ATOM 749 N N . LEU A 1 99 ? -8.783 -2.884 1.103 1.00 91.50 99 LEU A N 1
ATOM 750 C CA . LEU A 1 99 ? -9.919 -3.627 1.658 1.00 91.50 99 LEU A CA 1
ATOM 751 C C . LEU A 1 99 ? -10.338 -4.772 0.732 1.00 91.50 99 LEU A C 1
ATOM 753 O O . LEU A 1 99 ? -10.371 -5.919 1.173 1.00 91.50 99 LEU A O 1
ATOM 757 N N . ASP A 1 100 ? -10.525 -4.477 -0.557 1.00 92.50 100 ASP A N 1
ATOM 758 C CA . ASP A 1 100 ? -10.915 -5.455 -1.575 1.00 92.50 100 ASP A CA 1
ATOM 759 C C . ASP A 1 100 ? -9.890 -6.599 -1.666 1.00 92.50 100 ASP A C 1
ATOM 761 O O . ASP A 1 100 ? -10.252 -7.771 -1.747 1.00 92.50 100 ASP A O 1
ATOM 765 N N . THR A 1 101 ? -8.595 -6.272 -1.590 1.00 91.19 101 THR A N 1
ATOM 766 C CA . THR A 1 101 ? -7.507 -7.265 -1.622 1.00 91.19 101 THR A CA 1
ATOM 767 C C . THR A 1 101 ? -7.480 -8.138 -0.368 1.00 91.19 101 THR A C 1
ATOM 769 O O . THR A 1 101 ? -7.188 -9.329 -0.446 1.00 91.19 101 THR A O 1
ATOM 772 N N . LEU A 1 102 ? -7.756 -7.548 0.797 1.00 88.38 102 LEU A N 1
ATOM 773 C CA . LEU A 1 102 ? -7.799 -8.258 2.076 1.00 88.38 102 LEU A CA 1
ATOM 774 C C . LEU A 1 102 ? -9.125 -9.000 2.301 1.00 88.38 102 LEU A C 1
ATOM 776 O O . LEU A 1 102 ? -9.245 -9.708 3.300 1.00 88.38 102 LEU A O 1
ATOM 780 N N . GLY A 1 103 ? -10.103 -8.842 1.403 1.00 82.56 103 GLY A N 1
ATOM 781 C CA . GLY A 1 103 ? -11.434 -9.433 1.524 1.00 82.56 103 GLY A CA 1
ATOM 782 C C . GLY A 1 103 ? -12.245 -8.862 2.690 1.00 82.56 103 GLY A C 1
ATOM 783 O O . GLY A 1 103 ? -12.953 -9.617 3.357 1.00 82.56 103 GLY A O 1
ATOM 784 N N . LYS A 1 104 ? -12.095 -7.562 2.975 1.00 67.88 104 LYS A N 1
ATOM 785 C CA . LYS A 1 104 ? -12.769 -6.856 4.077 1.00 67.88 104 LYS A CA 1
ATOM 786 C C . LYS A 1 104 ? -13.801 -5.844 3.604 1.00 67.88 104 LYS A C 1
ATOM 788 O O . LYS A 1 104 ? -13.591 -5.246 2.530 1.00 67.88 104 LYS A O 1
#

Secondary structure (DSSP, 8-state):
---EEEEEESTT-HHHHHHHHHHHHHHHHTT--EEEEEE-HHHHGGGTTT-SEEEE-GGGGGGHHHHHHHHGGGT--EEEPPHHHHHTT-HHHHHHHHHHHHT-

InterPro domains:
  IPR003501 Phosphotransferase system, EIIB component, type 2/3 [PF02302] (6-96)
  IPR013012 Phosphotransferase system, EIIB component, type 3 [PS51100] (3-104)
  IPR036095 PTS system IIB component-like superfamily [SSF52794] (4-103)
  IPR051819 PTS system sugar-specific EIIB domain-containing protein [PTHR34581] (5-101)

Organism: Clostridium innocuum (NCBI:txid1522)

pLDDT: mean 87.44, std 8.42, range [48.22, 94.0]

Radius of gyration: 12.33 Å; chains: 1; bounding box: 29×30×30 Å